Protein AF-A0A834AAP7-F1 (afdb_monomer)

Solvent-accessible surface area (backbone atoms only — not comparable to full-atom values): 10524 Å² total; per-residue (Å²): 129,72,90,74,64,72,39,78,36,60,68,74,76,48,77,59,90,62,35,41,26,43,52,28,37,34,40,61,55,97,89,39,82,45,75,54,37,62,71,40,72,46,43,29,29,89,45,97,88,51,69,76,30,39,33,33,34,69,47,37,35,35,37,65,88,80,68,44,50,36,35,32,29,38,40,31,32,47,38,71,77,40,97,82,37,69,60,93,86,59,59,91,69,52,64,48,70,49,88,67,65,52,74,44,42,49,79,56,50,59,71,18,52,48,87,83,55,87,85,64,84,65,68,81,81,82,75,83,79,57,77,86,64,51,86,77,53,75,59,52,56,53,50,50,47,56,55,51,66,68,44,81,73,82,64,85,55,69,56,44,52,49,52,55,51,55,56,53,62,75,66,66,85,122

Radius of gyration: 17.5 Å; Cα contacts (8 Å, |Δi|>4): 252; chains: 1; bounding box: 45×45×39 Å

Mean predicted aligned error: 8.83 Å

Structure (mmCIF, N/CA/C/O backbone):
data_AF-A0A834AAP7-F1
#
_entry.id   AF-A0A834AAP7-F1
#
loop_
_atom_site.group_PDB
_atom_site.id
_atom_site.type_symbol
_atom_site.label_atom_id
_atom_site.label_alt_id
_atom_site.label_comp_id
_atom_site.label_asym_id
_atom_site.label_entity_id
_atom_site.label_seq_id
_atom_site.pdbx_PDB_ins_code
_atom_site.Cartn_x
_atom_site.Cartn_y
_atom_site.Cartn_z
_atom_site.occupancy
_atom_site.B_iso_or_equiv
_atom_site.auth_seq_id
_atom_site.auth_comp_id
_atom_site.auth_asym_id
_atom_site.auth_atom_id
_atom_site.pdbx_PDB_model_num
ATOM 1 N N . MET A 1 1 ? -22.103 -8.983 8.436 1.00 43.06 1 MET A N 1
ATOM 2 C CA . MET A 1 1 ? -21.140 -7.927 8.061 1.00 43.06 1 MET A CA 1
ATOM 3 C C . MET A 1 1 ? -21.227 -7.759 6.560 1.00 43.06 1 MET A C 1
ATOM 5 O O . MET A 1 1 ? -21.270 -8.768 5.869 1.00 43.06 1 MET A O 1
ATOM 9 N N . GLU A 1 2 ? -21.335 -6.522 6.085 1.00 42.94 2 GLU A N 1
ATOM 10 C CA . GLU A 1 2 ? -21.365 -6.201 4.653 1.00 42.94 2 GLU A CA 1
ATOM 11 C C . GLU A 1 2 ? -20.089 -6.741 3.965 1.00 42.94 2 GLU A C 1
ATOM 13 O O . GLU A 1 2 ? -18.996 -6.501 4.487 1.00 42.94 2 GLU A O 1
ATOM 18 N N . PRO A 1 3 ? -20.177 -7.438 2.815 1.00 48.66 3 PRO A N 1
ATOM 19 C CA . PRO A 1 3 ? -19.037 -8.113 2.172 1.00 48.66 3 PRO A CA 1
ATOM 20 C C . PRO A 1 3 ? -17.850 -7.228 1.741 1.00 48.66 3 PRO A C 1
ATOM 22 O O . PRO A 1 3 ? -16.849 -7.760 1.281 1.00 48.66 3 PRO A O 1
ATOM 25 N N . ASN A 1 4 ? -17.916 -5.903 1.901 1.00 58.00 4 ASN A N 1
ATOM 26 C CA . ASN A 1 4 ? -16.898 -4.956 1.424 1.00 58.00 4 ASN A CA 1
ATOM 27 C C . ASN A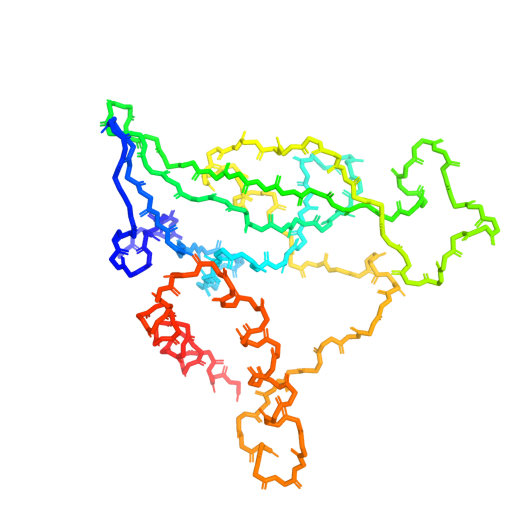 1 4 ? -16.508 -3.882 2.456 1.00 58.00 4 ASN A C 1
ATOM 29 O O . ASN A 1 4 ? -15.984 -2.831 2.088 1.00 58.00 4 ASN A O 1
ATOM 33 N N . SER A 1 5 ? -16.755 -4.097 3.752 1.00 78.69 5 SER A N 1
ATOM 34 C CA . SER A 1 5 ? -16.401 -3.086 4.753 1.00 78.69 5 SER A CA 1
ATO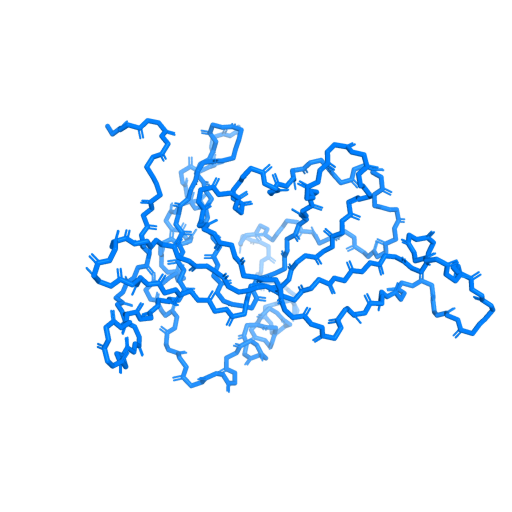M 35 C C . SER A 1 5 ? -14.881 -2.990 4.939 1.00 78.69 5 SER A C 1
ATOM 37 O O . SER A 1 5 ? -14.259 -3.910 5.473 1.00 78.69 5 SER A O 1
ATOM 39 N N . LEU A 1 6 ? -14.295 -1.860 4.540 1.00 92.50 6 LEU A N 1
ATOM 40 C CA . LEU A 1 6 ? -12.941 -1.460 4.929 1.00 92.50 6 LEU A CA 1
ATOM 41 C C . LEU A 1 6 ? -12.922 -1.159 6.425 1.00 92.50 6 LEU A C 1
ATOM 43 O O . LEU A 1 6 ? -13.774 -0.406 6.897 1.00 92.50 6 LEU A O 1
ATOM 47 N N . GLN A 1 7 ? -11.986 -1.745 7.170 1.00 93.75 7 GLN A N 1
ATOM 48 C CA . GLN A 1 7 ? -11.895 -1.567 8.623 1.00 93.75 7 GLN A CA 1
ATOM 49 C C . GLN A 1 7 ? -10.452 -1.319 9.048 1.00 93.75 7 GLN A C 1
ATOM 51 O O . GLN A 1 7 ? -9.545 -2.015 8.599 1.00 93.75 7 GLN A O 1
ATOM 56 N N . TRP A 1 8 ? -10.232 -0.354 9.937 1.00 96.62 8 TRP A N 1
ATOM 57 C CA . TRP A 1 8 ? -8.931 -0.179 10.579 1.00 96.62 8 TRP A CA 1
ATOM 58 C C . TRP A 1 8 ? -8.597 -1.384 11.463 1.00 96.62 8 TRP A C 1
ATOM 60 O O . TRP A 1 8 ? -9.481 -1.973 12.083 1.00 96.62 8 TRP A O 1
ATOM 70 N N . VAL A 1 9 ? -7.316 -1.745 11.529 1.00 95.75 9 VAL A N 1
ATOM 71 C CA . VAL A 1 9 ? -6.827 -2.869 12.336 1.00 95.75 9 VAL A CA 1
ATOM 72 C C . VAL A 1 9 ? -5.875 -2.347 13.403 1.00 95.75 9 VAL A C 1
ATOM 74 O O . VAL A 1 9 ? -4.839 -1.751 13.097 1.00 95.75 9 VAL A O 1
ATOM 77 N N . GLY A 1 10 ? -6.214 -2.620 14.662 1.00 93.31 10 GLY A N 1
ATOM 78 C CA . GLY A 1 10 ? -5.487 -2.112 15.821 1.00 93.31 10 GLY A CA 1
ATOM 79 C C . GLY A 1 10 ? -5.880 -0.685 16.207 1.00 93.31 10 GLY A C 1
ATOM 80 O O . GLY A 1 10 ? -6.747 -0.058 15.597 1.00 93.31 10 GLY A O 1
ATOM 81 N N . SER A 1 11 ? -5.249 -0.172 17.262 1.00 93.62 11 SER A N 1
ATOM 82 C CA . SER A 1 11 ? -5.515 1.189 17.736 1.00 93.62 11 SER A CA 1
ATOM 83 C C . SER A 1 11 ? -4.872 2.239 16.820 1.00 93.62 11 SER A C 1
ATOM 85 O O . SER A 1 11 ? -3.825 1.960 16.216 1.00 93.62 11 SER A O 1
ATOM 87 N N . PRO A 1 12 ? -5.411 3.476 16.778 1.00 96.00 12 PRO A N 1
ATOM 88 C CA . PRO A 1 12 ? -4.696 4.612 16.212 1.00 96.00 12 PRO A CA 1
ATOM 8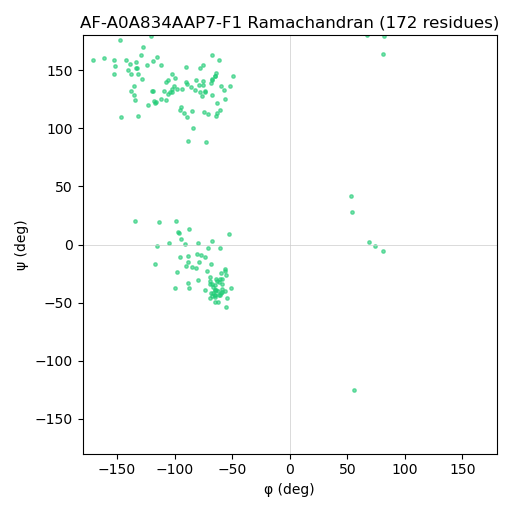9 C C . PRO A 1 12 ? -3.278 4.718 16.780 1.00 96.00 12 PRO A C 1
ATOM 91 O O . PRO A 1 12 ? -3.043 4.420 17.955 1.00 96.00 12 PRO A O 1
ATOM 94 N N . CYS A 1 13 ? -2.332 5.144 15.950 1.00 95.12 13 CYS A N 1
ATOM 95 C CA . CYS A 1 13 ? -0.928 5.302 16.328 1.00 95.12 13 CYS A CA 1
ATOM 96 C C . CYS A 1 13 ? -0.441 6.753 16.290 1.00 95.12 13 CYS A C 1
ATOM 98 O O . CYS A 1 13 ? 0.713 7.013 16.618 1.00 95.12 13 CYS A O 1
ATOM 100 N N . GLY A 1 14 ? -1.300 7.697 15.906 1.00 94.94 14 GLY A N 1
ATOM 101 C CA . GLY A 1 14 ? -0.974 9.117 15.900 1.00 94.94 14 GLY A CA 1
ATOM 102 C C . GLY A 1 14 ? -2.191 9.991 15.628 1.00 94.94 14 GLY A C 1
ATOM 103 O O . GLY A 1 14 ? -3.185 9.537 15.059 1.00 94.94 14 GLY A O 1
ATOM 104 N N . LEU A 1 15 ? -2.088 11.258 16.023 1.00 95.88 15 LEU A N 1
ATOM 105 C CA . LEU A 1 15 ? -3.081 12.301 15.780 1.00 95.88 15 LEU A CA 1
ATOM 106 C C . LEU A 1 15 ? -2.355 13.584 15.372 1.00 95.88 15 LEU A C 1
ATOM 108 O O . LEU A 1 15 ? -1.409 13.991 16.045 1.00 95.88 15 LEU A O 1
ATOM 112 N N . HIS A 1 16 ? -2.804 14.231 14.299 1.00 95.62 16 HIS A N 1
ATOM 113 C CA . HIS A 1 16 ? -2.303 15.547 13.899 1.00 95.62 16 HIS A CA 1
ATOM 114 C C . HIS A 1 16 ? -3.422 16.363 13.250 1.00 95.62 16 HIS A C 1
ATOM 116 O O . HIS A 1 16 ? -3.866 16.057 12.144 1.00 95.62 16 HIS A O 1
ATOM 122 N N . GLY A 1 17 ? -3.894 17.406 13.938 1.00 95.44 17 GLY A N 1
ATOM 123 C CA . GLY A 1 17 ? -5.025 18.208 13.469 1.00 95.44 17 GLY A CA 1
ATOM 124 C C . GLY A 1 17 ? -6.274 17.343 13.207 1.00 95.44 17 GLY A C 1
ATOM 125 O O . GLY A 1 17 ? -6.697 16.614 14.108 1.00 95.44 17 GLY A O 1
ATOM 126 N N . PRO A 1 18 ? -6.878 17.394 12.001 1.00 95.94 18 PRO A N 1
ATOM 127 C CA . PRO A 1 18 ? -8.052 16.591 11.661 1.00 95.94 18 PRO A CA 1
ATOM 128 C C . PRO A 1 18 ? -7.720 15.135 11.291 1.00 95.94 18 PRO A C 1
ATOM 130 O O . PRO A 1 18 ? -8.637 14.389 10.951 1.00 95.94 18 PRO A O 1
ATOM 133 N N . TYR A 1 19 ? -6.449 14.724 11.333 1.00 98.12 19 TYR A N 1
ATOM 134 C CA . TYR A 1 19 ? -6.002 13.419 10.849 1.00 98.12 19 TYR A CA 1
ATOM 135 C C . TYR A 1 19 ? -5.749 12.427 11.987 1.00 98.12 19 TYR A C 1
ATOM 137 O O . TYR A 1 19 ? -5.077 12.750 12.973 1.00 98.12 19 TYR A O 1
ATOM 145 N N . ILE A 1 20 ? -6.257 11.203 11.821 1.00 98.12 20 ILE A N 1
ATOM 146 C CA . ILE A 1 20 ? -5.988 10.050 12.691 1.00 98.12 20 ILE A CA 1
ATOM 147 C C . ILE A 1 20 ? -5.164 9.034 11.913 1.00 98.12 20 ILE A C 1
ATOM 149 O O . ILE A 1 20 ? -5.592 8.606 10.848 1.00 98.12 20 ILE A O 1
ATOM 153 N N . PHE A 1 21 ? -4.015 8.622 12.440 1.00 97.94 21 PHE A N 1
ATOM 154 C CA . PHE A 1 21 ? -3.112 7.689 11.765 1.00 97.94 21 PHE A CA 1
ATOM 155 C C . PHE A 1 21 ? -3.272 6.264 12.281 1.00 97.94 21 PHE A C 1
ATOM 157 O O . PHE A 1 21 ? -3.432 6.040 13.485 1.00 97.94 21 PHE A O 1
ATOM 164 N N . TYR A 1 22 ? -3.160 5.302 11.368 1.00 97.81 22 TYR A N 1
ATOM 165 C CA . TYR A 1 22 ? -3.302 3.875 11.643 1.00 97.81 22 TYR A CA 1
ATOM 166 C C . TYR A 1 22 ? -2.116 3.083 11.092 1.00 97.81 22 TYR A C 1
ATOM 168 O O . TYR A 1 22 ? -1.353 3.553 10.252 1.00 97.81 22 TYR A O 1
ATOM 176 N N . LYS A 1 23 ? -1.966 1.849 11.576 1.00 96.25 23 LYS A N 1
ATOM 177 C CA . LYS A 1 23 ? -0.880 0.943 11.170 1.00 96.25 23 LYS A CA 1
ATOM 178 C C . LYS A 1 23 ? -1.300 -0.062 10.108 1.00 96.25 23 LYS A C 1
ATOM 180 O O . LYS A 1 23 ? -0.438 -0.609 9.427 1.00 96.25 23 LYS A O 1
ATOM 185 N N . ALA A 1 24 ? -2.593 -0.361 10.021 1.00 96.88 24 ALA A N 1
ATOM 186 C CA . ALA A 1 24 ? -3.118 -1.383 9.136 1.00 96.88 24 ALA A CA 1
ATOM 187 C C . ALA A 1 24 ? -4.618 -1.211 8.893 1.00 96.88 24 ALA A C 1
ATOM 189 O O . ALA A 1 24 ? -5.325 -0.592 9.692 1.00 96.88 24 ALA A O 1
ATOM 190 N N . PHE A 1 25 ? -5.098 -1.816 7.813 1.00 97.38 25 PHE A N 1
ATOM 191 C CA . PHE A 1 25 ? -6.518 -1.966 7.526 1.00 97.38 25 PHE A CA 1
ATOM 192 C C . PHE A 1 25 ? -6.807 -3.361 6.962 1.00 97.38 25 PHE A C 1
ATOM 194 O O . PHE A 1 25 ? -5.932 -4.015 6.388 1.00 97.38 25 PHE A O 1
ATOM 201 N N . GLN A 1 26 ? -8.044 -3.810 7.141 1.00 95.44 26 GLN A N 1
ATOM 202 C CA . GLN A 1 26 ? -8.583 -5.047 6.606 1.00 95.44 26 GLN A CA 1
ATOM 203 C C . GLN A 1 26 ? -9.526 -4.747 5.441 1.00 95.44 26 GLN A C 1
ATOM 205 O O . GLN A 1 26 ? -10.316 -3.801 5.482 1.00 95.44 26 GLN A O 1
ATOM 210 N N . PHE A 1 27 ? -9.463 -5.594 4.422 1.00 93.94 27 PHE A N 1
ATOM 211 C CA . PHE A 1 27 ? -10.336 -5.579 3.253 1.00 93.94 27 PHE A CA 1
ATOM 212 C C . PHE A 1 27 ? -10.560 -7.006 2.746 1.00 93.94 27 PHE A C 1
ATOM 214 O O . PHE A 1 27 ? -9.974 -7.952 3.272 1.00 93.94 27 PHE A O 1
ATOM 221 N N . HIS A 1 28 ? -11.398 -7.168 1.723 1.00 90.81 28 HIS A N 1
ATOM 222 C CA . HIS A 1 28 ? -11.592 -8.448 1.047 1.00 90.81 28 HIS A CA 1
ATOM 223 C C . HIS A 1 28 ? -10.976 -8.403 -0.348 1.00 90.81 28 HIS A C 1
ATOM 225 O O . HIS A 1 28 ? -11.215 -7.469 -1.110 1.00 90.81 28 HIS A O 1
ATOM 231 N N . LEU A 1 29 ? -10.203 -9.432 -0.680 1.00 87.19 29 LEU A N 1
ATOM 232 C CA . LEU A 1 29 ? -9.667 -9.673 -2.014 1.00 87.19 29 LEU A CA 1
ATOM 233 C C . LEU A 1 29 ? -10.137 -11.057 -2.450 1.00 87.19 29 LEU A C 1
ATOM 235 O O . LEU A 1 29 ? -9.851 -12.038 -1.763 1.00 87.19 29 LEU A O 1
ATOM 239 N N . GLU A 1 30 ? -10.888 -11.131 -3.551 1.00 86.50 30 GLU A N 1
ATOM 240 C CA . GLU A 1 30 ? -11.446 -12.394 -4.072 1.00 86.50 30 GLU A CA 1
ATOM 241 C C . GLU A 1 30 ? -12.244 -13.178 -3.011 1.00 86.50 30 GLU A C 1
ATOM 243 O O . GLU A 1 30 ? -12.107 -14.391 -2.854 1.00 86.50 30 GLU A O 1
ATOM 248 N N . GLY A 1 31 ? -13.040 -12.462 -2.210 1.00 85.00 31 GLY A N 1
ATOM 249 C CA . GLY A 1 31 ? -13.846 -13.045 -1.132 1.00 85.00 31 GLY A CA 1
ATOM 250 C C . GLY A 1 31 ? -13.058 -13.477 0.110 1.00 85.00 31 GLY A C 1
ATOM 251 O O . GLY A 1 31 ? -13.666 -13.912 1.084 1.00 85.00 31 GLY A O 1
ATOM 252 N N . LYS A 1 32 ? -11.727 -13.330 0.125 1.00 87.00 32 LYS A N 1
ATOM 253 C CA . LYS A 1 32 ? -10.885 -13.656 1.284 1.00 87.00 32 LYS A CA 1
ATOM 254 C C . LYS A 1 32 ? -10.478 -12.387 2.024 1.00 87.00 32 LYS A C 1
ATOM 256 O O . LYS A 1 32 ? -9.990 -11.449 1.386 1.00 87.00 32 LYS A O 1
ATOM 261 N N . PRO A 1 33 ? -10.624 -12.336 3.356 1.00 90.38 33 PRO A N 1
ATOM 262 C CA . PRO A 1 33 ? -10.164 -11.187 4.109 1.00 90.38 33 PRO A CA 1
ATOM 263 C C . PRO A 1 33 ? -8.630 -11.114 4.079 1.00 90.38 33 PRO A C 1
ATOM 265 O O . PRO A 1 33 ? -7.925 -12.127 4.131 1.00 90.38 33 PRO A O 1
ATOM 268 N N . ARG A 1 34 ? -8.105 -9.896 3.980 1.00 91.50 34 ARG A N 1
ATOM 269 C CA . ARG A 1 34 ? -6.680 -9.561 3.915 1.00 91.50 34 ARG A CA 1
ATOM 270 C C . ARG A 1 34 ? -6.408 -8.352 4.796 1.00 91.50 34 ARG A C 1
ATOM 272 O O . ARG A 1 34 ? -7.244 -7.461 4.890 1.00 91.50 34 ARG A O 1
ATOM 279 N N . ILE A 1 35 ? -5.225 -8.313 5.403 1.00 93.81 35 ILE A N 1
ATOM 280 C CA . ILE A 1 35 ? -4.746 -7.164 6.177 1.00 93.81 35 ILE A CA 1
ATOM 281 C C . ILE A 1 35 ? -3.485 -6.635 5.507 1.00 93.81 35 ILE A C 1
ATOM 283 O O . ILE A 1 35 ? -2.515 -7.386 5.373 1.00 93.81 35 ILE A O 1
ATOM 287 N N . LEU A 1 36 ? -3.493 -5.352 5.150 1.00 94.94 36 LEU A N 1
ATOM 288 C CA . LEU A 1 36 ? -2.301 -4.608 4.748 1.00 94.94 36 LEU A CA 1
ATOM 289 C C . LEU A 1 36 ? -1.867 -3.694 5.894 1.00 94.94 36 LEU A C 1
ATOM 291 O O . LEU A 1 36 ? -2.687 -2.979 6.471 1.00 94.94 36 LEU A O 1
ATOM 295 N N . SER A 1 37 ? -0.580 -3.733 6.227 1.00 95.44 37 SER A N 1
ATOM 296 C CA . SER A 1 37 ? 0.061 -2.881 7.229 1.00 95.44 37 SER A CA 1
ATOM 297 C C . SER A 1 37 ? 1.162 -2.017 6.631 1.00 95.44 37 SER A C 1
ATOM 299 O O . SER A 1 37 ? 1.703 -2.344 5.581 1.00 95.44 37 SER A O 1
ATOM 301 N N . LEU A 1 38 ? 1.503 -0.913 7.298 1.00 94.75 38 LEU A N 1
ATOM 302 C CA . LEU A 1 38 ? 2.618 -0.054 6.888 1.00 94.75 38 LEU A CA 1
ATOM 303 C C . LEU A 1 38 ? 3.899 -0.881 6.685 1.00 94.75 38 LEU A C 1
ATOM 305 O O . LEU A 1 38 ? 4.212 -1.748 7.502 1.00 94.75 38 LEU A O 1
ATOM 309 N N . GLY A 1 39 ? 4.621 -0.601 5.602 1.00 90.50 39 GLY A N 1
ATOM 310 C CA . GLY A 1 39 ? 5.803 -1.345 5.166 1.00 90.50 39 GLY A CA 1
ATOM 311 C C . GLY A 1 39 ? 5.507 -2.640 4.402 1.00 90.50 39 GLY A C 1
ATOM 312 O O . GLY A 1 39 ? 6.443 -3.255 3.898 1.00 90.50 39 GLY A O 1
ATOM 313 N N . ASP A 1 40 ? 4.242 -3.067 4.287 1.00 92.25 40 ASP A N 1
ATOM 314 C CA . ASP A 1 40 ? 3.891 -4.194 3.420 1.00 92.25 40 ASP A CA 1
ATOM 315 C C . ASP A 1 40 ? 4.090 -3.806 1.948 1.00 92.25 40 ASP A C 1
ATOM 317 O O . ASP A 1 40 ? 3.696 -2.719 1.511 1.00 92.25 40 ASP A O 1
ATOM 321 N N . PHE A 1 41 ? 4.643 -4.751 1.185 1.00 92.31 41 PHE A N 1
ATOM 322 C CA . PHE A 1 41 ? 4.736 -4.695 -0.268 1.00 92.31 41 PHE A CA 1
ATOM 323 C C . PHE A 1 41 ? 3.641 -5.564 -0.887 1.00 92.31 41 PHE A C 1
ATOM 325 O O . PHE A 1 41 ? 3.393 -6.683 -0.431 1.00 92.31 41 PHE A O 1
ATOM 332 N N . PHE A 1 42 ? 2.979 -5.060 -1.921 1.00 92.50 42 PHE A N 1
ATOM 333 C CA . PHE A 1 42 ? 1.875 -5.748 -2.584 1.00 92.50 42 PHE A CA 1
ATOM 334 C C . PHE A 1 42 ? 1.780 -5.342 -4.052 1.00 92.50 42 PHE A C 1
ATOM 336 O O . PHE A 1 42 ? 2.202 -4.256 -4.439 1.00 92.50 42 PHE A O 1
ATOM 343 N N . PHE A 1 43 ? 1.224 -6.224 -4.879 1.00 93.25 43 PHE A N 1
ATOM 344 C CA . PHE A 1 43 ? 1.028 -5.933 -6.292 1.00 93.25 43 PHE A CA 1
ATOM 345 C C . PHE A 1 43 ? -0.194 -5.053 -6.503 1.00 93.25 43 PHE A C 1
ATOM 347 O O . PHE A 1 43 ? -1.259 -5.291 -5.923 1.00 93.25 43 PHE A O 1
ATOM 354 N N . VAL A 1 44 ? -0.041 -4.065 -7.378 1.00 94.19 44 VAL A N 1
ATOM 355 C CA . VAL A 1 44 ? -1.119 -3.182 -7.800 1.00 94.19 44 VAL A CA 1
ATOM 356 C C . VAL A 1 44 ? -1.155 -3.039 -9.314 1.00 94.19 44 VAL A C 1
ATOM 358 O O . VAL A 1 44 ? -0.139 -3.136 -10.000 1.00 94.19 44 VAL A O 1
ATOM 361 N N . ARG A 1 45 ? -2.349 -2.770 -9.834 1.00 93.19 45 ARG A N 1
ATOM 362 C CA . ARG A 1 45 ? -2.567 -2.280 -11.191 1.00 93.19 45 ARG A CA 1
ATOM 363 C C . ARG A 1 45 ? -3.514 -1.083 -11.124 1.00 93.19 45 ARG A C 1
ATOM 365 O O . ARG A 1 45 ? -4.696 -1.253 -10.836 1.00 93.19 45 ARG A O 1
ATOM 372 N N . CYS A 1 46 ? -2.994 0.112 -11.400 1.00 88.62 46 CYS A N 1
ATOM 373 C CA . CYS A 1 46 ? -3.750 1.363 -11.283 1.00 88.62 46 CYS A CA 1
ATOM 374 C C . CYS A 1 46 ? -4.912 1.436 -12.286 1.00 88.62 46 CYS A C 1
ATOM 376 O O . CYS A 1 46 ? -6.039 1.770 -11.917 1.00 88.62 46 CYS A O 1
ATOM 378 N N . THR A 1 47 ? -4.660 1.078 -13.548 1.00 87.75 47 THR A N 1
ATOM 379 C CA . THR A 1 47 ? -5.693 0.937 -14.582 1.00 87.75 47 THR A CA 1
ATOM 380 C C . THR A 1 47 ? -5.519 -0.365 -15.364 1.00 87.75 47 THR A C 1
ATOM 382 O O . THR A 1 47 ? -4.408 -0.881 -15.453 1.00 87.75 47 THR A O 1
ATOM 385 N N . PRO A 1 48 ? -6.570 -0.908 -16.010 1.00 86.88 48 PRO A N 1
ATOM 386 C CA . PRO A 1 48 ? -6.462 -2.157 -16.772 1.00 86.88 48 PRO A CA 1
ATOM 387 C C . PRO A 1 48 ? -5.399 -2.163 -17.883 1.00 86.88 48 PRO A C 1
ATOM 389 O O . PRO A 1 48 ? -4.998 -3.240 -18.319 1.00 86.88 48 PRO A O 1
ATOM 392 N N . LYS A 1 49 ? -4.978 -0.984 -18.357 1.00 89.19 49 LYS A N 1
ATOM 393 C CA . LYS A 1 49 ? -3.959 -0.824 -19.403 1.00 89.19 49 LYS A CA 1
ATOM 394 C C . LYS A 1 49 ? -2.540 -0.725 -18.845 1.00 89.19 49 LYS A C 1
ATOM 396 O O . LYS A 1 49 ? -1.600 -0.939 -19.603 1.00 89.19 49 LYS A O 1
ATOM 401 N N . ASP A 1 50 ? -2.398 -0.412 -17.561 1.00 89.62 50 ASP A N 1
ATOM 402 C CA . ASP A 1 50 ? -1.096 -0.251 -16.928 1.00 89.62 50 ASP A CA 1
ATOM 403 C C . ASP A 1 50 ? -0.457 -1.613 -16.617 1.00 89.62 50 ASP A C 1
ATOM 405 O O . ASP A 1 50 ? -1.166 -2.606 -16.368 1.00 89.62 50 ASP A O 1
ATOM 409 N N . PRO A 1 51 ? 0.885 -1.678 -16.594 1.00 90.75 51 PRO A N 1
ATOM 410 C CA . PRO A 1 51 ? 1.586 -2.842 -16.080 1.00 90.75 51 PRO A CA 1
ATOM 411 C C . PRO A 1 51 ? 1.256 -3.074 -14.600 1.00 90.75 51 PRO A C 1
ATOM 413 O O . PRO A 1 51 ? 0.807 -2.179 -13.881 1.00 90.75 51 PRO A O 1
ATOM 416 N N . ILE A 1 52 ? 1.463 -4.312 -14.144 1.00 91.62 52 ILE A N 1
ATOM 417 C CA . ILE A 1 52 ? 1.439 -4.595 -12.705 1.00 91.62 52 ILE A CA 1
ATOM 418 C C . ILE A 1 52 ? 2.728 -4.030 -12.121 1.00 91.62 52 ILE A C 1
ATOM 420 O O . ILE A 1 52 ? 3.806 -4.319 -12.630 1.00 91.62 52 ILE A O 1
ATOM 424 N N . CYS A 1 53 ? 2.624 -3.291 -11.026 1.00 93.19 53 CYS A N 1
ATOM 425 C CA . CYS A 1 53 ? 3.779 -2.808 -10.286 1.00 93.19 53 CYS A CA 1
ATOM 426 C C . CYS A 1 53 ? 3.668 -3.178 -8.804 1.00 93.19 53 CYS A C 1
ATOM 428 O O . CYS A 1 53 ? 2.641 -3.686 -8.341 1.00 93.19 53 CYS A O 1
ATOM 430 N N . ILE A 1 54 ? 4.749 -2.972 -8.058 1.00 94.25 54 ILE A N 1
ATOM 431 C CA . ILE A 1 54 ? 4.771 -3.182 -6.613 1.00 94.25 54 ILE A CA 1
ATOM 432 C C . ILE A 1 54 ? 4.459 -1.850 -5.932 1.00 94.25 54 ILE A C 1
ATOM 434 O O . ILE A 1 54 ? 5.043 -0.821 -6.259 1.00 94.25 54 ILE A O 1
ATOM 438 N N . ALA A 1 55 ? 3.572 -1.874 -4.948 1.00 95.88 55 ALA A N 1
ATOM 439 C CA . ALA A 1 55 ? 3.349 -0.783 -4.018 1.00 95.88 55 ALA A CA 1
ATOM 440 C C . ALA A 1 55 ? 3.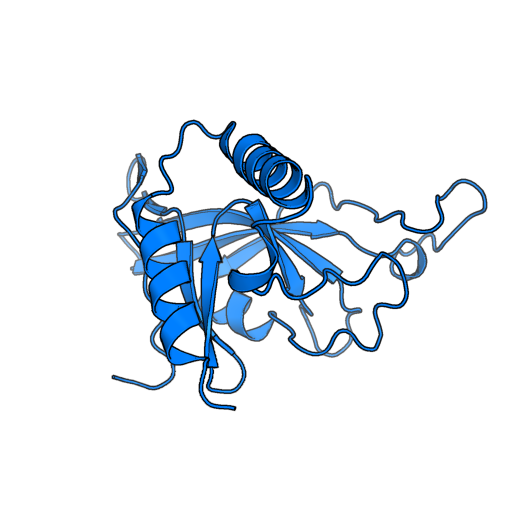920 -1.143 -2.644 1.00 95.88 55 ALA A C 1
ATOM 442 O O . ALA A 1 55 ? 3.757 -2.266 -2.176 1.00 95.88 55 ALA A O 1
ATOM 443 N N . GLU A 1 56 ? 4.543 -0.176 -1.981 1.00 95.88 56 GLU A N 1
ATOM 444 C CA . GLU A 1 56 ? 4.880 -0.221 -0.559 1.00 95.88 56 GLU A CA 1
ATOM 445 C C . GLU A 1 56 ? 3.950 0.725 0.195 1.00 95.88 56 GLU A C 1
ATOM 447 O O . GLU A 1 56 ? 3.895 1.923 -0.112 1.00 95.88 56 GLU A O 1
ATOM 452 N N . LEU A 1 57 ? 3.235 0.215 1.199 1.00 96.38 57 LEU A N 1
ATOM 453 C CA . LEU A 1 57 ? 2.315 1.029 1.988 1.00 96.38 57 LEU A CA 1
ATOM 454 C C . LEU A 1 57 ? 3.089 1.938 2.950 1.00 96.38 57 LEU A C 1
ATOM 456 O O . LEU A 1 57 ? 3.729 1.464 3.885 1.00 96.38 57 LEU A O 1
ATOM 460 N N . GLN A 1 58 ? 3.015 3.251 2.745 1.00 95.81 58 GLN A N 1
ATOM 461 C CA . GLN A 1 58 ? 3.817 4.234 3.483 1.00 95.81 58 GLN A CA 1
ATOM 462 C C . GLN A 1 58 ? 3.054 4.909 4.622 1.00 95.81 58 GLN A C 1
ATOM 464 O O . GLN A 1 58 ? 3.640 5.215 5.658 1.00 95.81 58 GLN A O 1
ATOM 469 N N . LEU A 1 59 ? 1.763 5.190 4.431 1.00 97.12 59 LEU A N 1
ATOM 470 C CA . LEU A 1 59 ? 0.955 5.914 5.413 1.00 97.12 59 LEU A CA 1
ATOM 471 C C . LEU A 1 59 ? -0.519 5.536 5.290 1.00 97.12 59 LEU A C 1
ATOM 473 O O . LEU A 1 59 ? -1.011 5.306 4.187 1.00 97.12 59 LEU A O 1
ATOM 477 N N . LEU A 1 60 ? -1.216 5.520 6.423 1.00 98.31 60 LEU A N 1
ATOM 478 C CA . LEU A 1 60 ? -2.649 5.268 6.529 1.00 98.31 60 LEU A CA 1
ATOM 479 C C . LEU A 1 60 ? -3.260 6.283 7.484 1.00 98.31 60 LEU A C 1
ATOM 481 O O . LEU A 1 60 ? -2.769 6.443 8.607 1.00 98.31 60 LEU A O 1
ATOM 485 N N . TRP A 1 61 ? -4.326 6.950 7.055 1.00 98.25 61 TRP A N 1
ATOM 486 C CA . TRP A 1 61 ? -5.014 7.899 7.914 1.00 98.25 61 TRP A CA 1
ATOM 487 C C . TRP A 1 61 ? -6.489 8.063 7.572 1.00 98.25 61 TRP A C 1
ATOM 489 O O . TRP A 1 61 ? -6.939 7.789 6.463 1.00 98.25 61 TRP A O 1
ATOM 499 N N . GLU A 1 62 ? -7.232 8.541 8.557 1.00 98.06 62 GLU A N 1
ATOM 500 C CA . GLU A 1 62 ? -8.587 9.044 8.413 1.00 98.06 62 GLU A CA 1
ATOM 501 C C . GLU A 1 62 ? -8.567 10.569 8.515 1.00 98.06 62 GLU A C 1
ATOM 503 O O . GLU A 1 62 ? -8.016 11.128 9.467 1.00 98.06 62 GLU A O 1
ATOM 508 N N . GLU A 1 63 ? -9.187 11.251 7.557 1.00 96.75 63 GLU A N 1
ATOM 509 C CA . GLU A 1 63 ? -9.512 12.670 7.676 1.00 96.75 63 GLU A CA 1
ATOM 510 C C . GLU A 1 63 ? -10.893 12.823 8.326 1.00 96.75 63 GLU A C 1
ATOM 512 O O . GLU A 1 63 ? -11.923 12.536 7.718 1.00 96.75 63 GLU A O 1
ATOM 517 N N . ARG A 1 64 ? -10.941 13.311 9.569 1.00 94.06 64 ARG A N 1
ATOM 518 C CA . ARG A 1 64 ? -12.171 13.325 10.382 1.00 94.06 64 ARG A CA 1
ATOM 519 C C . ARG A 1 64 ? -13.290 14.200 9.820 1.00 94.06 64 ARG A C 1
ATOM 521 O O . ARG A 1 64 ? -14.458 13.911 10.071 1.00 94.06 64 ARG A O 1
ATOM 528 N N . THR A 1 65 ? -12.949 15.269 9.101 1.00 94.31 65 THR A N 1
ATOM 529 C CA . THR A 1 65 ? -13.931 16.218 8.552 1.00 94.31 65 THR A CA 1
ATOM 530 C C . THR A 1 65 ? -14.751 15.579 7.436 1.00 94.31 65 THR A C 1
ATOM 532 O O . THR A 1 65 ? -15.974 15.686 7.422 1.00 94.31 65 THR A O 1
ATOM 535 N N . SER A 1 66 ? -14.075 14.885 6.522 1.00 94.19 66 SER A N 1
ATOM 536 C CA . SER A 1 66 ? -14.668 14.238 5.350 1.00 94.19 66 SER A CA 1
ATOM 537 C C . SER A 1 66 ? -14.991 12.756 5.584 1.00 94.19 66 SER A C 1
ATOM 539 O O . SER A 1 66 ? -15.669 12.138 4.765 1.00 94.19 66 SER A O 1
ATOM 541 N N . ARG A 1 67 ? -14.505 12.184 6.697 1.00 93.81 67 ARG A N 1
ATOM 542 C CA . ARG A 1 67 ? -14.486 10.742 7.005 1.00 93.81 67 ARG A CA 1
ATOM 543 C C . ARG A 1 67 ? -13.824 9.906 5.908 1.00 93.81 67 ARG A C 1
ATOM 545 O O . ARG A 1 67 ? -14.167 8.742 5.712 1.00 93.81 67 ARG A O 1
ATOM 552 N N . GLN A 1 68 ? -12.886 10.498 5.171 1.00 95.94 68 GLN A N 1
ATOM 553 C CA . GLN A 1 68 ? -12.154 9.788 4.133 1.00 95.94 68 GLN A CA 1
ATOM 554 C C . GLN A 1 68 ? -11.065 8.917 4.745 1.00 95.94 68 GLN A C 1
ATOM 556 O O . GLN A 1 68 ? -10.261 9.381 5.553 1.00 95.94 68 GLN A O 1
ATOM 561 N N . LEU A 1 69 ? -11.027 7.658 4.312 1.00 97.75 69 LEU A N 1
ATOM 562 C CA . LEU A 1 69 ? -9.962 6.719 4.639 1.00 97.75 69 LEU A CA 1
ATOM 563 C C . LEU A 1 69 ? -8.942 6.755 3.507 1.00 97.75 69 LEU A C 1
ATOM 565 O O . LEU A 1 69 ? -9.276 6.439 2.363 1.00 97.75 69 LEU A O 1
ATOM 569 N N . LEU A 1 70 ? -7.715 7.146 3.817 1.00 98.19 70 LEU A N 1
ATOM 570 C CA . LEU A 1 70 ? -6.679 7.456 2.843 1.00 98.19 70 LEU A CA 1
ATOM 571 C C . LEU A 1 70 ? -5.427 6.618 3.086 1.00 98.19 70 LEU A C 1
ATOM 573 O O . LEU A 1 70 ? -5.138 6.158 4.196 1.00 98.19 70 LEU A O 1
ATOM 577 N N . SER A 1 71 ? -4.678 6.439 2.007 1.00 98.31 71 SER A N 1
ATOM 578 C CA . SER A 1 71 ? -3.385 5.775 1.993 1.00 98.31 71 SER A CA 1
ATOM 579 C C . SER A 1 71 ? -2.381 6.584 1.192 1.00 98.31 71 SER A C 1
ATOM 581 O O . SER A 1 71 ? -2.747 7.289 0.254 1.00 98.31 71 SER A O 1
ATOM 583 N N . SER A 1 72 ? -1.108 6.446 1.545 1.00 98.12 72 SER A N 1
ATOM 584 C CA . SER A 1 72 ? 0.019 6.864 0.722 1.00 98.12 72 SER A CA 1
ATOM 585 C C . SER A 1 72 ? 0.865 5.638 0.426 1.00 98.12 72 SER A C 1
ATOM 587 O O . SER A 1 72 ? 1.172 4.875 1.345 1.00 98.12 72 SER A O 1
ATOM 589 N N . SER A 1 73 ? 1.235 5.443 -0.835 1.00 97.69 73 SER A N 1
ATOM 590 C CA . SER A 1 73 ? 2.073 4.324 -1.267 1.00 97.69 73 SER A CA 1
ATOM 591 C C . SER A 1 73 ? 3.212 4.801 -2.159 1.00 97.69 73 SER A C 1
ATOM 593 O O . SER A 1 73 ? 3.060 5.757 -2.922 1.00 97.69 73 SER A O 1
ATOM 595 N N . LYS A 1 74 ? 4.357 4.127 -2.068 1.00 97.31 74 LYS A N 1
ATOM 596 C CA . LYS A 1 74 ? 5.466 4.287 -3.013 1.00 97.31 74 LYS A CA 1
ATOM 597 C C . LYS A 1 74 ? 5.400 3.164 -4.043 1.00 97.31 74 LYS A C 1
ATOM 599 O O . LYS A 1 74 ? 5.177 2.021 -3.658 1.00 97.31 74 LYS A O 1
ATOM 604 N N . LEU A 1 75 ? 5.550 3.492 -5.324 1.00 95.94 75 LEU A N 1
ATOM 605 C CA . LEU A 1 75 ? 5.437 2.523 -6.415 1.00 95.94 75 LEU A CA 1
ATOM 606 C C . LEU A 1 75 ? 6.816 2.119 -6.941 1.00 95.94 75 LEU A C 1
ATOM 608 O O . LEU A 1 75 ? 7.735 2.937 -6.978 1.00 95.94 75 LEU A O 1
ATOM 612 N N . TYR A 1 76 ? 6.931 0.868 -7.371 1.00 95.12 76 TYR A N 1
ATOM 613 C CA . T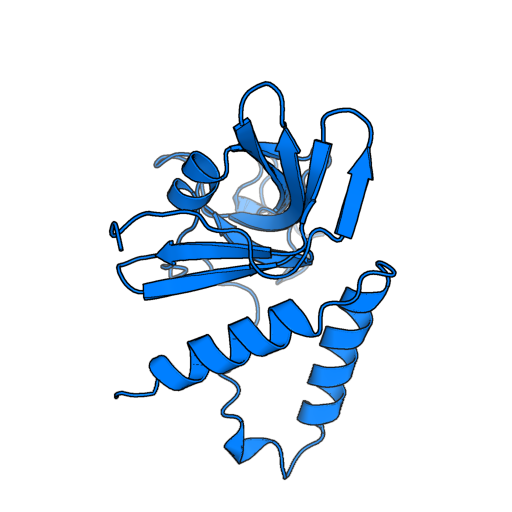YR A 1 76 ? 8.137 0.268 -7.924 1.00 95.12 76 TYR A CA 1
ATOM 614 C C . TYR A 1 76 ? 7.775 -0.508 -9.188 1.00 95.12 76 TYR A C 1
ATOM 616 O O . TYR A 1 76 ? 6.917 -1.392 -9.150 1.00 95.12 76 TYR A O 1
ATOM 624 N N . PHE A 1 77 ? 8.429 -0.183 -10.295 1.00 93.69 77 PHE A N 1
ATOM 625 C CA . PHE A 1 77 ? 8.172 -0.772 -11.607 1.00 93.69 77 PHE A CA 1
ATOM 626 C C . PHE A 1 77 ? 9.348 -1.628 -12.055 1.00 93.69 77 PHE A C 1
ATOM 628 O O . PHE A 1 77 ? 10.487 -1.390 -11.653 1.00 93.69 77 PHE A O 1
ATOM 635 N N . LEU A 1 78 ? 9.080 -2.603 -12.916 1.00 93.38 78 LEU A N 1
ATOM 636 C CA . LEU A 1 78 ? 10.152 -3.252 -13.656 1.00 93.38 78 LEU A CA 1
ATOM 637 C C . LEU A 1 78 ? 10.809 -2.233 -14.592 1.00 93.38 78 LEU A C 1
ATOM 639 O O . LEU A 1 78 ? 10.099 -1.382 -15.135 1.00 93.38 78 LEU A O 1
ATOM 643 N N . PRO A 1 79 ? 12.128 -2.310 -14.826 1.00 94.31 79 PRO A N 1
ATOM 644 C CA . PRO A 1 79 ? 12.782 -1.463 -15.816 1.00 94.31 79 PRO A CA 1
ATOM 645 C C . PRO A 1 79 ? 12.091 -1.499 -17.190 1.00 94.31 79 PRO A C 1
ATOM 647 O O . PRO A 1 79 ? 11.952 -0.464 -17.836 1.00 94.31 79 PRO A O 1
ATOM 650 N N . GLU A 1 80 ? 11.589 -2.662 -17.608 1.00 93.69 80 GLU A N 1
ATOM 651 C CA . GLU A 1 80 ? 10.825 -2.889 -18.844 1.00 93.69 80 GLU A CA 1
ATOM 652 C C . GLU A 1 80 ? 9.527 -2.084 -18.929 1.00 93.69 80 GLU A C 1
ATOM 654 O O . GLU A 1 80 ? 9.090 -1.741 -20.024 1.00 93.69 80 GLU A O 1
ATOM 659 N N . ASP A 1 81 ? 8.929 -1.786 -17.778 1.00 92.06 81 ASP A N 1
ATOM 660 C CA . ASP A 1 81 ? 7.676 -1.046 -17.657 1.00 92.06 81 ASP A CA 1
ATOM 661 C C . ASP A 1 81 ? 7.907 0.469 -17.533 1.00 92.06 81 ASP A C 1
ATOM 663 O O . ASP A 1 81 ? 6.956 1.248 -17.429 1.00 92.06 81 ASP A O 1
ATOM 667 N N . THR A 1 82 ? 9.168 0.909 -17.552 1.00 91.50 82 THR A N 1
ATOM 668 C CA . THR A 1 82 ? 9.528 2.328 -17.615 1.00 91.50 82 THR A CA 1
ATOM 669 C C . THR A 1 82 ? 9.664 2.795 -19.067 1.00 91.50 82 THR A C 1
ATOM 671 O O . THR A 1 82 ? 10.035 2.003 -19.936 1.00 91.50 82 THR A O 1
ATOM 674 N N . PRO A 1 83 ? 9.446 4.090 -19.367 1.00 91.50 83 PRO A N 1
ATOM 675 C CA . PRO A 1 83 ? 9.676 4.632 -20.710 1.00 91.50 83 PRO A CA 1
ATOM 676 C C . PRO A 1 83 ? 11.096 4.403 -21.253 1.00 91.50 83 PRO A C 1
ATOM 678 O O . PRO A 1 83 ? 11.293 4.385 -22.464 1.00 91.50 83 PRO A O 1
ATOM 681 N N . GLN A 1 84 ? 12.084 4.258 -20.367 1.00 92.94 84 GLN A N 1
ATOM 682 C CA . GLN A 1 84 ? 13.486 4.026 -20.709 1.00 92.94 84 GLN A CA 1
ATOM 683 C C . GLN A 1 84 ? 13.782 2.556 -21.038 1.00 92.94 84 GLN A C 1
ATOM 685 O O . GLN A 1 84 ? 14.774 2.275 -21.710 1.00 92.94 84 GLN A O 1
ATOM 690 N N . GLY A 1 85 ? 12.927 1.631 -20.593 1.00 94.31 85 GLY A N 1
ATOM 691 C CA . GLY A 1 85 ? 13.138 0.193 -20.720 1.00 94.31 85 GLY A CA 1
ATOM 692 C C . GLY A 1 85 ? 14.318 -0.333 -19.891 1.00 94.31 85 GLY A C 1
ATOM 693 O O . GLY A 1 85 ? 15.025 0.404 -19.198 1.00 94.31 85 GLY A O 1
ATOM 694 N N . ARG A 1 86 ? 14.556 -1.649 -19.971 1.00 94.75 86 ARG A N 1
ATOM 695 C CA . ARG A 1 86 ? 15.742 -2.275 -19.368 1.00 94.75 86 ARG A CA 1
ATOM 696 C C . ARG A 1 86 ? 16.996 -1.978 -20.204 1.00 94.75 86 ARG A C 1
ATOM 698 O O . ARG A 1 86 ? 16.967 -2.114 -21.423 1.00 94.75 86 ARG A O 1
ATOM 705 N N . ASN A 1 87 ? 18.107 -1.654 -19.542 1.00 93.69 87 ASN A N 1
ATOM 706 C CA . ASN A 1 87 ? 19.441 -1.529 -20.135 1.00 93.69 87 ASN A CA 1
ATOM 707 C C . ASN A 1 87 ? 20.433 -2.514 -19.472 1.00 93.69 87 ASN A C 1
ATOM 709 O O . ASN A 1 87 ? 20.053 -3.273 -18.581 1.00 93.69 87 ASN A O 1
ATOM 713 N N . SER A 1 88 ? 21.690 -2.516 -19.931 1.00 94.06 88 SER A N 1
ATOM 714 C CA . SER A 1 88 ? 22.755 -3.409 -19.442 1.00 94.06 88 SER A CA 1
ATOM 715 C C . SER A 1 88 ? 23.222 -3.133 -18.014 1.00 94.06 88 SER A C 1
ATOM 717 O O . SER A 1 88 ? 23.889 -3.986 -17.434 1.00 94.06 88 SER A O 1
ATOM 719 N N . ASP A 1 89 ? 22.908 -1.958 -17.473 1.00 94.62 89 ASP A N 1
ATOM 720 C CA . ASP A 1 89 ? 23.381 -1.520 -16.161 1.00 94.62 89 ASP A CA 1
ATOM 721 C C . ASP A 1 89 ? 22.432 -1.970 -15.041 1.00 94.62 89 ASP A C 1
ATOM 723 O O . ASP A 1 89 ? 22.817 -1.965 -13.873 1.00 94.62 89 ASP A O 1
ATOM 727 N N . HIS A 1 90 ? 21.211 -2.392 -15.391 1.00 94.62 90 HIS A N 1
ATOM 728 C CA . HIS A 1 90 ? 20.246 -2.912 -14.430 1.00 94.62 90 HIS A CA 1
ATOM 729 C C . HIS A 1 90 ? 20.586 -4.337 -13.975 1.00 94.62 90 HIS A C 1
ATOM 731 O O . HIS A 1 90 ? 20.926 -5.211 -14.779 1.00 94.62 90 HIS A O 1
ATOM 737 N N . GLY A 1 91 ? 20.392 -4.601 -12.684 1.00 92.50 91 GLY A N 1
ATOM 738 C CA . GLY A 1 91 ? 20.453 -5.947 -12.114 1.00 92.50 91 GLY A CA 1
ATOM 739 C C . GLY A 1 91 ? 19.315 -6.861 -12.589 1.00 92.50 91 GLY A C 1
ATOM 740 O O . GLY A 1 91 ? 18.287 -6.407 -13.090 1.00 92.50 91 GLY A O 1
ATOM 741 N N . GLU A 1 92 ? 19.476 -8.176 -12.401 1.00 88.94 92 GLU A N 1
ATOM 742 C CA . GLU A 1 92 ? 18.475 -9.188 -12.785 1.00 88.94 92 GLU A CA 1
ATOM 743 C C . GLU A 1 92 ? 17.101 -8.903 -12.150 1.00 88.94 92 GLU A C 1
ATOM 745 O O . GLU A 1 92 ? 16.115 -8.717 -12.869 1.00 88.94 92 GLU A O 1
ATOM 750 N N . ASP A 1 93 ? 17.080 -8.749 -10.823 1.00 89.44 93 ASP A N 1
ATOM 751 C CA . ASP A 1 93 ? 15.879 -8.528 -10.003 1.00 89.44 93 ASP A CA 1
ATOM 752 C C . ASP A 1 93 ? 15.652 -7.051 -9.633 1.00 89.44 93 ASP A C 1
ATOM 754 O O . ASP A 1 93 ? 14.982 -6.736 -8.645 1.00 89.44 93 ASP A O 1
ATOM 758 N N . GLU A 1 94 ? 16.249 -6.129 -10.387 1.00 91.94 94 GLU A N 1
ATOM 759 C CA . GLU A 1 94 ? 16.125 -4.702 -10.111 1.00 91.94 94 GLU A CA 1
ATOM 760 C C . GLU A 1 94 ? 14.696 -4.192 -10.341 1.00 91.94 94 GLU A C 1
ATOM 762 O O . GLU A 1 94 ? 14.010 -4.588 -11.285 1.00 91.94 94 GLU A O 1
ATOM 767 N N . VAL A 1 95 ? 14.264 -3.266 -9.481 1.00 94.19 95 VAL A N 1
ATOM 768 C CA . VAL A 1 95 ? 13.020 -2.507 -9.633 1.00 94.19 95 VAL A CA 1
ATOM 769 C C . VAL A 1 95 ? 13.297 -1.014 -9.501 1.00 94.19 95 VAL A C 1
ATOM 771 O O . VAL A 1 95 ? 14.093 -0.579 -8.667 1.00 94.19 95 VAL A O 1
ATOM 774 N N . ILE A 1 96 ? 12.593 -0.216 -10.296 1.00 95.00 96 ILE A N 1
ATOM 775 C CA . ILE A 1 96 ? 12.736 1.234 -10.344 1.00 95.00 96 ILE A CA 1
ATOM 776 C C . ILE A 1 96 ? 11.693 1.875 -9.439 1.00 95.00 96 ILE A C 1
ATOM 778 O O . ILE A 1 96 ? 10.487 1.779 -9.670 1.00 95.00 96 ILE A O 1
ATOM 782 N N . ALA A 1 97 ? 12.171 2.545 -8.397 1.00 95.00 97 ALA A N 1
ATOM 783 C CA . ALA A 1 97 ? 11.336 3.279 -7.464 1.00 95.00 97 ALA A CA 1
ATOM 784 C C . ALA A 1 97 ? 10.852 4.606 -8.067 1.00 95.00 97 ALA A C 1
ATOM 786 O O . ALA A 1 97 ? 11.660 5.439 -8.475 1.00 95.00 97 ALA A O 1
ATOM 787 N N . VAL A 1 98 ? 9.544 4.853 -8.028 1.00 93.56 98 VAL A N 1
ATOM 788 C CA . VAL A 1 98 ? 8.986 6.180 -8.312 1.00 93.56 98 VAL A CA 1
ATOM 789 C C . VAL A 1 98 ? 9.283 7.105 -7.132 1.00 93.56 98 VAL A C 1
ATOM 791 O O . VAL A 1 98 ? 9.063 6.743 -5.972 1.00 93.56 98 VAL A O 1
ATOM 794 N N . SER A 1 99 ? 9.803 8.298 -7.426 1.00 86.88 99 SER A N 1
ATOM 795 C CA . SER A 1 99 ? 10.136 9.299 -6.405 1.00 86.88 99 SER A CA 1
ATOM 796 C C . SER A 1 99 ? 8.896 9.803 -5.669 1.00 86.88 99 SER A C 1
ATOM 798 O O . SER A 1 99 ? 8.901 9.909 -4.442 1.00 86.88 99 SER A O 1
ATOM 800 N N . GLU A 1 100 ? 7.827 10.075 -6.418 1.00 92.50 100 GLU A N 1
ATOM 801 C CA . GLU A 1 100 ? 6.572 10.586 -5.878 1.00 92.50 100 GLU A CA 1
ATOM 802 C C . GLU A 1 100 ? 5.704 9.476 -5.288 1.00 92.50 100 GLU A C 1
ATOM 804 O O . GLU A 1 100 ? 5.599 8.366 -5.818 1.00 92.50 100 GLU A O 1
ATOM 809 N N . LYS A 1 101 ? 5.044 9.802 -4.176 1.00 94.12 101 LYS A N 1
ATOM 810 C CA . LYS A 1 101 ? 4.093 8.902 -3.524 1.00 94.12 101 LYS A CA 1
ATOM 811 C C . LYS A 1 101 ? 2.704 9.120 -4.100 1.00 94.12 101 LYS A C 1
ATOM 813 O O . LYS A 1 101 ? 2.256 10.254 -4.250 1.00 94.12 101 LYS A O 1
ATOM 818 N N . VAL A 1 102 ? 1.985 8.030 -4.337 1.00 96.12 102 VAL A N 1
ATOM 819 C CA . VAL A 1 102 ? 0.573 8.093 -4.714 1.00 96.12 102 VAL A CA 1
ATOM 820 C C . VAL A 1 102 ? -0.286 8.170 -3.456 1.00 96.12 102 VAL A C 1
ATOM 822 O O . VAL A 1 102 ? -0.039 7.441 -2.494 1.00 96.12 102 VAL A O 1
ATOM 825 N N . ILE A 1 103 ? -1.280 9.058 -3.452 1.00 97.62 103 ILE A N 1
ATOM 826 C CA . ILE A 1 103 ? -2.271 9.170 -2.378 1.00 97.62 103 ILE A CA 1
ATOM 827 C C . ILE A 1 103 ? -3.640 8.839 -2.950 1.00 97.62 103 ILE A C 1
ATOM 829 O O . ILE A 1 103 ? -4.095 9.490 -3.888 1.00 97.62 103 ILE A O 1
ATOM 833 N N . VAL A 1 104 ? -4.298 7.837 -2.374 1.00 97.06 104 VAL A N 1
ATOM 834 C CA . VAL A 1 104 ? -5.636 7.404 -2.790 1.00 97.06 104 VAL A CA 1
ATOM 835 C C . VAL A 1 104 ? -6.485 7.011 -1.598 1.00 97.06 104 VAL A C 1
ATOM 837 O O . VAL A 1 104 ? -5.980 6.649 -0.530 1.00 97.06 104 VAL A O 1
ATOM 840 N N . LYS A 1 105 ? -7.800 7.034 -1.804 1.00 97.44 105 LYS A N 1
ATOM 841 C CA . LYS A 1 105 ? -8.740 6.444 -0.860 1.00 97.44 105 LYS A CA 1
ATOM 842 C C . LYS A 1 105 ? -8.524 4.938 -0.764 1.00 97.44 105 LYS A C 1
ATOM 844 O O . LYS A 1 105 ? -8.209 4.286 -1.758 1.00 97.44 105 LYS A O 1
ATOM 849 N N . LEU A 1 106 ? -8.770 4.370 0.414 1.00 97.31 106 LEU A N 1
ATOM 850 C CA . LEU A 1 106 ? -8.670 2.922 0.618 1.00 97.31 106 LEU A CA 1
ATOM 851 C C . LEU A 1 106 ? -9.602 2.134 -0.311 1.00 97.31 106 LEU A C 1
ATOM 853 O O . LEU A 1 106 ? -9.230 1.061 -0.776 1.00 97.31 106 LEU A O 1
ATOM 857 N N . GLU A 1 107 ? -10.780 2.681 -0.626 1.00 95.19 107 GLU A N 1
ATOM 858 C CA . GLU A 1 107 ? -11.727 2.065 -1.566 1.00 95.19 107 GLU A CA 1
ATOM 859 C C . GLU A 1 107 ? -11.155 1.912 -2.977 1.00 95.19 107 GLU A C 1
ATOM 861 O O . GLU A 1 107 ? -11.476 0.946 -3.665 1.00 95.19 107 GLU A O 1
ATOM 866 N N . ASP A 1 108 ? -10.289 2.832 -3.397 1.00 95.31 108 ASP A N 1
ATOM 867 C CA . ASP A 1 108 ? -9.649 2.791 -4.707 1.00 95.31 108 ASP A CA 1
ATOM 868 C C . ASP A 1 108 ? -8.364 1.966 -4.665 1.00 95.31 108 ASP A C 1
ATOM 870 O O . ASP A 1 108 ? -8.136 1.163 -5.568 1.00 95.31 108 ASP A O 1
ATOM 874 N N . LEU A 1 109 ? -7.591 2.053 -3.574 1.00 95.94 109 LEU A N 1
ATOM 875 C CA . LEU A 1 109 ? -6.422 1.196 -3.369 1.00 95.94 109 LEU A CA 1
ATOM 876 C C . LEU A 1 109 ? -6.798 -0.284 -3.474 1.00 95.94 109 LEU A C 1
ATOM 878 O O . LEU A 1 109 ? -6.123 -1.037 -4.166 1.00 95.94 109 LEU A O 1
ATOM 882 N N . VAL A 1 110 ? -7.890 -0.705 -2.829 1.00 94.12 110 VAL A N 1
ATOM 883 C CA . VAL A 1 110 ? -8.337 -2.107 -2.855 1.00 94.12 110 VAL A CA 1
ATOM 884 C C . VAL A 1 110 ? -8.722 -2.576 -4.257 1.00 94.12 110 VAL A C 1
ATOM 886 O O . VAL A 1 110 ? -8.491 -3.738 -4.578 1.00 94.12 110 VAL A O 1
ATOM 889 N N . LYS A 1 111 ? -9.240 -1.689 -5.115 1.00 92.81 111 LYS A N 1
ATOM 890 C CA . LYS A 1 111 ? -9.499 -2.014 -6.529 1.00 92.81 111 LYS A CA 1
ATOM 891 C C . LYS A 1 111 ? -8.204 -2.194 -7.319 1.00 92.81 111 LYS A C 1
ATOM 893 O O . LYS A 1 111 ? -8.207 -2.905 -8.319 1.00 92.81 111 LYS A O 1
ATOM 898 N N . TRP A 1 112 ? -7.123 -1.536 -6.899 1.00 94.44 112 TRP A N 1
ATOM 899 C CA . TRP A 1 112 ? -5.813 -1.673 -7.529 1.00 94.44 112 TRP A CA 1
ATOM 900 C C . TRP A 1 112 ? -5.085 -2.939 -7.091 1.00 94.44 112 TRP A C 1
ATOM 902 O O . TRP A 1 112 ? -4.311 -3.468 -7.885 1.00 94.44 112 TRP A O 1
ATOM 912 N N . VAL A 1 113 ? -5.305 -3.424 -5.861 1.00 92.94 113 VAL A N 1
ATOM 913 C CA . VAL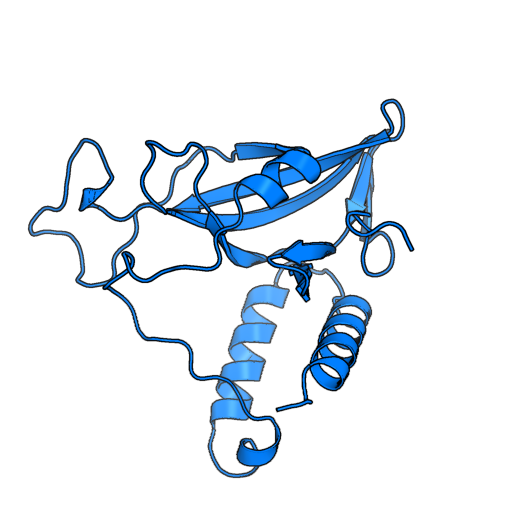 A 1 113 ? -4.644 -4.635 -5.348 1.00 92.94 113 VAL A CA 1
ATOM 914 C C . VAL A 1 113 ? -4.922 -5.817 -6.276 1.00 92.94 113 VAL A C 1
ATOM 916 O O . VAL A 1 113 ? -6.072 -6.167 -6.536 1.00 92.94 113 VAL A O 1
ATOM 919 N N . HIS A 1 114 ? -3.854 -6.464 -6.738 1.00 87.31 114 HIS A N 1
ATOM 920 C CA . HIS A 1 114 ? -3.927 -7.588 -7.664 1.00 87.31 114 HIS A CA 1
ATOM 921 C C . HIS A 1 114 ? -3.326 -8.848 -7.027 1.00 87.31 114 HIS A C 1
ATOM 923 O O . HIS A 1 114 ? -2.241 -8.818 -6.449 1.00 87.31 114 HIS A O 1
ATOM 929 N N . SER A 1 115 ? -4.048 -9.963 -7.115 1.00 81.50 115 SER A N 1
ATOM 930 C CA . SER A 1 115 ? -3.671 -11.286 -6.589 1.00 81.50 115 SER A CA 1
ATOM 931 C C . SER A 1 115 ? -2.854 -12.110 -7.585 1.00 81.50 115 SER A C 1
ATOM 933 O O . SER A 1 115 ? -1.992 -12.882 -7.176 1.00 81.50 115 SER A O 1
ATOM 935 N N . ASP A 1 116 ? -3.125 -11.958 -8.883 1.00 79.06 116 ASP A N 1
ATOM 936 C CA . ASP A 1 116 ? -2.433 -12.679 -9.948 1.00 79.06 116 ASP A CA 1
ATOM 937 C C . ASP A 1 116 ? -1.140 -11.954 -10.345 1.00 79.06 116 ASP A C 1
ATOM 939 O O . ASP A 1 116 ? -1.148 -10.835 -10.857 1.00 79.06 116 ASP A O 1
ATOM 943 N N . PHE A 1 117 ? -0.018 -12.618 -10.097 1.00 74.62 117 PHE A N 1
ATOM 944 C CA . PHE A 1 117 ? 1.333 -12.149 -10.392 1.00 74.62 117 PHE A CA 1
ATOM 945 C C . PHE A 1 117 ? 2.008 -12.996 -11.481 1.00 74.62 117 PHE A C 1
ATOM 947 O O . PHE A 1 117 ? 3.221 -12.951 -11.624 1.00 74.62 117 PHE A O 1
ATOM 954 N N . SER A 1 118 ? 1.252 -13.743 -12.295 1.00 72.56 118 SER A N 1
ATOM 955 C CA . SER A 1 118 ? 1.789 -14.586 -13.383 1.00 72.56 118 SER A CA 1
ATOM 956 C C . SER A 1 118 ? 2.654 -13.831 -14.405 1.00 72.56 118 SER A C 1
ATOM 958 O O . SER A 1 118 ? 3.493 -14.424 -15.090 1.00 72.56 118 SER A O 1
ATOM 960 N N . LYS A 1 119 ? 2.461 -12.512 -14.514 1.00 70.12 119 LYS A N 1
ATOM 961 C CA . LYS A 1 119 ? 3.266 -11.621 -15.361 1.00 70.12 119 LYS A CA 1
ATOM 962 C C . LYS A 1 119 ? 4.554 -11.135 -14.690 1.00 70.12 119 LYS A C 1
ATOM 964 O O . LYS A 1 119 ? 5.463 -10.726 -15.403 1.00 70.12 119 LYS A O 1
ATOM 969 N N . TRP A 1 120 ? 4.649 -11.208 -13.364 1.00 80.44 120 TRP A N 1
ATOM 970 C CA . TRP A 1 120 ? 5.855 -10.877 -12.613 1.00 80.44 120 TRP A CA 1
ATOM 971 C C . TRP A 1 120 ? 6.785 -12.094 -12.596 1.00 80.44 120 TRP A C 1
ATOM 973 O O . TRP A 1 120 ? 6.548 -13.062 -11.876 1.00 80.44 120 TRP A O 1
ATOM 983 N N . ARG A 1 121 ? 7.807 -12.082 -13.458 1.00 74.12 121 ARG A N 1
ATOM 984 C CA . ARG A 1 121 ? 8.669 -13.252 -13.725 1.00 74.12 121 ARG A CA 1
ATOM 985 C C . ARG A 1 121 ? 10.054 -13.186 -13.083 1.00 74.12 121 ARG A C 1
ATOM 987 O O . ARG A 1 121 ? 10.844 -14.098 -13.296 1.00 74.12 121 ARG A O 1
ATOM 994 N N . CYS A 1 122 ? 10.345 -12.129 -12.336 1.00 72.31 122 CYS A N 1
ATOM 995 C CA . CYS A 1 122 ? 11.628 -11.910 -11.673 1.00 72.31 122 CYS A CA 1
ATOM 996 C C . CYS A 1 122 ? 11.473 -11.913 -10.147 1.00 72.31 122 CYS A C 1
ATOM 998 O O . CYS A 1 122 ? 10.374 -11.742 -9.608 1.00 72.31 122 CYS A O 1
ATOM 1000 N N . GLY A 1 123 ? 12.582 -12.101 -9.442 1.00 73.88 123 GLY A N 1
ATOM 1001 C CA . GLY A 1 123 ? 12.624 -12.270 -8.000 1.00 73.88 123 GLY A CA 1
ATOM 1002 C C . GLY A 1 123 ? 12.301 -13.691 -7.535 1.00 73.88 123 GLY A C 1
ATOM 1003 O O . GLY A 1 123 ? 11.742 -14.530 -8.245 1.00 73.88 123 GLY A O 1
ATOM 1004 N N . LEU A 1 124 ? 12.659 -13.966 -6.283 1.00 65.62 124 LEU A N 1
ATOM 1005 C CA . LEU A 1 124 ? 12.397 -15.251 -5.643 1.00 65.62 124 LEU A CA 1
ATOM 1006 C C . LEU A 1 124 ? 10.967 -15.302 -5.103 1.00 65.62 124 LEU A C 1
ATOM 1008 O O . LEU A 1 124 ? 10.523 -14.407 -4.381 1.00 65.62 124 LEU A O 1
ATOM 1012 N N . GLN A 1 125 ? 10.261 -16.399 -5.384 1.00 65.38 125 GLN A N 1
ATOM 1013 C CA . GLN A 1 125 ? 8.961 -16.638 -4.772 1.00 65.38 125 GLN A CA 1
ATOM 1014 C C . GLN A 1 125 ? 9.127 -16.772 -3.254 1.00 65.38 125 GLN A C 1
ATOM 1016 O O . GLN A 1 125 ? 9.834 -17.655 -2.761 1.00 65.38 125 GLN A O 1
ATOM 1021 N N . ALA A 1 126 ? 8.436 -15.918 -2.500 1.00 60.03 126 ALA A N 1
ATOM 1022 C CA . ALA A 1 126 ? 8.363 -16.062 -1.057 1.00 60.03 126 ALA A CA 1
ATOM 1023 C C . ALA A 1 126 ? 7.645 -17.381 -0.722 1.00 60.03 126 ALA A C 1
ATOM 1025 O O . ALA A 1 126 ? 6.447 -17.538 -0.967 1.00 60.03 126 ALA A O 1
ATOM 1026 N N . GLY A 1 127 ? 8.383 -18.355 -0.183 1.00 51.59 127 GLY A N 1
ATOM 1027 C CA . GLY A 1 127 ? 7.802 -19.611 0.280 1.00 51.59 127 GLY A CA 1
ATOM 1028 C C . GLY A 1 127 ? 6.767 -19.361 1.381 1.00 51.59 127 GLY A C 1
ATOM 1029 O O . GLY A 1 127 ? 7.002 -18.566 2.293 1.00 51.59 127 GLY A O 1
ATOM 1030 N N . SER A 1 128 ? 5.622 -20.048 1.318 1.00 46.03 128 SER A N 1
ATOM 1031 C CA . SER A 1 128 ? 4.630 -20.001 2.397 1.00 46.03 128 SER A CA 1
ATOM 1032 C C . SER A 1 128 ? 5.246 -20.578 3.671 1.00 46.03 128 SER A C 1
ATOM 1034 O O . SER A 1 128 ? 5.584 -21.762 3.743 1.00 46.03 128 SER A O 1
ATOM 1036 N N . LEU A 1 129 ? 5.433 -19.725 4.674 1.00 46.47 129 LEU A N 1
ATOM 1037 C CA . LEU A 1 129 ? 6.008 -20.101 5.958 1.00 46.47 129 LEU A CA 1
ATOM 1038 C C . LEU A 1 129 ? 4.980 -20.916 6.746 1.00 46.47 129 LEU A C 1
ATOM 1040 O O . LEU A 1 129 ? 4.213 -20.378 7.546 1.00 46.47 129 LEU A O 1
ATOM 1044 N N . LYS A 1 130 ? 4.969 -22.237 6.545 1.00 43.47 130 LYS A N 1
ATOM 1045 C CA . LYS A 1 130 ? 4.298 -23.144 7.479 1.00 43.47 130 LYS A CA 1
ATOM 1046 C C . LYS A 1 130 ? 4.963 -22.979 8.842 1.00 43.47 130 LYS A C 1
ATOM 1048 O O . LYS A 1 130 ? 6.145 -23.279 9.010 1.00 43.47 130 LYS A O 1
ATOM 1053 N N . THR A 1 131 ? 4.196 -22.487 9.815 1.00 44.00 131 THR A N 1
ATOM 1054 C CA . THR A 1 131 ? 4.691 -22.179 11.169 1.00 44.00 131 THR A CA 1
ATOM 1055 C C . THR A 1 131 ? 5.273 -23.425 11.856 1.00 44.00 131 THR A C 1
ATOM 1057 O O . THR A 1 131 ? 6.178 -23.328 12.677 1.00 44.00 131 THR A O 1
ATOM 1060 N N . GLU A 1 132 ? 4.829 -24.608 11.436 1.00 44.84 132 GLU A N 1
ATOM 1061 C CA . GLU A 1 132 ? 5.240 -25.920 11.942 1.00 44.84 132 GLU A CA 1
ATOM 1062 C C . GLU A 1 132 ? 6.666 -26.332 11.521 1.00 44.84 132 GLU A C 1
ATOM 1064 O O . GLU A 1 132 ? 7.310 -27.121 12.209 1.00 44.84 132 GLU A O 1
ATOM 1069 N N . ALA A 1 133 ? 7.216 -25.769 10.436 1.00 41.09 133 ALA A N 1
ATOM 1070 C CA . ALA A 1 133 ? 8.572 -26.081 9.965 1.00 41.09 133 ALA A CA 1
ATOM 1071 C C . ALA A 1 133 ? 9.671 -25.198 10.604 1.00 41.09 133 ALA A C 1
ATOM 1073 O O . ALA A 1 133 ? 10.860 -25.495 10.474 1.00 41.09 133 ALA A O 1
ATOM 1074 N N . LEU A 1 134 ? 9.290 -24.143 11.338 1.00 44.12 134 LEU A N 1
ATOM 1075 C CA . LEU A 1 134 ? 10.191 -23.126 11.913 1.00 44.12 134 LEU A CA 1
ATOM 1076 C C . LEU A 1 134 ? 11.059 -23.614 13.085 1.00 44.12 134 LEU A C 1
ATOM 1078 O O . LEU A 1 134 ? 11.871 -22.845 13.600 1.00 44.12 134 LEU A O 1
ATOM 1082 N N . ALA A 1 135 ? 10.899 -24.860 13.532 1.00 47.19 135 ALA A N 1
ATOM 1083 C CA . ALA A 1 135 ? 11.669 -25.399 14.649 1.00 47.19 135 ALA A CA 1
ATOM 1084 C C . ALA A 1 135 ? 13.100 -25.824 14.269 1.00 47.19 135 ALA A C 1
ATOM 1086 O O . ALA A 1 135 ? 13.902 -26.045 15.171 1.00 47.19 135 ALA A O 1
ATOM 1087 N N . ARG A 1 136 ? 13.435 -25.964 12.972 1.00 46.22 136 ARG A N 1
ATOM 1088 C CA . ARG A 1 136 ? 14.669 -26.670 12.571 1.00 46.22 136 ARG A CA 1
ATOM 1089 C C . ARG A 1 136 ? 15.744 -25.885 11.826 1.00 46.22 136 ARG A C 1
ATOM 1091 O O . ARG A 1 136 ? 16.864 -26.362 11.832 1.00 46.22 136 ARG A O 1
ATOM 1098 N N . ASN A 1 137 ? 15.484 -24.710 11.252 1.00 46.72 137 ASN A N 1
ATOM 1099 C CA . ASN A 1 137 ? 16.512 -23.964 10.508 1.00 46.72 137 ASN A CA 1
ATOM 1100 C C . ASN A 1 137 ? 16.412 -22.453 10.768 1.00 46.72 137 ASN A C 1
ATOM 1102 O O . ASN A 1 137 ? 15.312 -21.945 10.985 1.00 46.72 137 ASN A O 1
ATOM 1106 N N . GLY A 1 138 ? 17.540 -21.729 10.697 1.00 52.00 138 GLY A N 1
ATOM 1107 C CA . GLY A 1 138 ? 17.724 -20.279 10.955 1.00 52.00 138 GLY A CA 1
ATOM 1108 C C . GLY A 1 138 ? 16.813 -19.289 10.197 1.00 52.00 138 GLY A C 1
ATOM 1109 O O . GLY A 1 138 ? 16.976 -18.076 10.293 1.00 52.00 138 GLY A O 1
ATOM 1110 N N . GLN A 1 139 ? 15.792 -19.780 9.498 1.00 52.56 139 GLN A N 1
ATOM 1111 C CA . GLN A 1 139 ? 14.678 -19.022 8.930 1.00 52.56 139 GLN A CA 1
ATOM 1112 C C . GLN A 1 139 ? 13.881 -18.245 9.989 1.00 52.56 139 GLN A C 1
ATOM 1114 O O . GLN A 1 139 ? 13.364 -17.172 9.690 1.00 52.56 139 GLN A O 1
ATOM 1119 N N . LYS A 1 140 ? 13.812 -18.731 11.237 1.00 52.06 140 LYS A N 1
ATOM 1120 C CA . LYS A 1 140 ? 13.163 -18.000 12.341 1.00 52.06 140 LYS A CA 1
ATOM 1121 C C . LYS A 1 140 ? 13.881 -16.684 12.654 1.00 52.06 140 LYS A C 1
ATOM 1123 O O . LYS A 1 140 ? 13.223 -15.675 12.894 1.00 52.06 140 LYS A O 1
ATOM 1128 N N . GLU A 1 141 ? 15.211 -16.675 12.601 1.00 49.81 141 GLU A N 1
ATOM 1129 C CA . GLU A 1 141 ? 16.020 -15.469 12.796 1.00 49.81 141 GLU A CA 1
ATOM 1130 C C . GLU A 1 141 ? 15.947 -14.532 11.591 1.00 49.81 141 GLU A C 1
ATOM 1132 O O . GLU A 1 141 ? 15.830 -13.328 11.785 1.00 49.81 141 GLU A O 1
ATOM 1137 N N . ALA A 1 142 ? 15.935 -15.054 10.359 1.00 51.62 142 ALA A N 1
ATOM 1138 C CA . ALA A 1 142 ? 15.729 -14.245 9.154 1.00 51.62 142 ALA A CA 1
ATOM 1139 C C . ALA A 1 142 ? 14.343 -13.570 9.140 1.00 51.62 142 ALA A C 1
ATOM 1141 O O . ALA A 1 142 ? 14.233 -12.391 8.818 1.00 51.62 142 ALA A O 1
ATOM 1142 N N . LEU A 1 143 ? 13.297 -14.279 9.580 1.00 53.16 143 LEU A N 1
ATOM 1143 C CA . LEU A 1 143 ? 11.947 -13.736 9.752 1.00 53.16 143 LEU A CA 1
ATOM 1144 C C . LEU A 1 143 ? 11.892 -12.662 10.845 1.00 53.16 143 LEU A C 1
ATOM 1146 O O . LEU A 1 143 ? 11.244 -11.632 10.674 1.00 53.16 143 LEU A O 1
ATOM 1150 N N . LEU A 1 144 ? 12.549 -12.908 11.982 1.00 50.88 144 LEU A N 1
ATOM 1151 C CA . LEU A 1 144 ? 12.646 -11.941 13.074 1.00 50.88 144 LEU A CA 1
ATOM 1152 C C . LEU A 1 144 ? 13.437 -10.704 12.645 1.00 50.88 144 LEU A C 1
ATOM 1154 O O . LEU A 1 144 ? 13.007 -9.605 12.966 1.00 50.88 144 LEU A O 1
ATOM 1158 N N . LYS A 1 145 ? 14.516 -10.865 11.871 1.00 52.09 145 LYS A N 1
ATOM 1159 C CA . LYS A 1 145 ? 15.306 -9.765 11.303 1.00 52.09 145 LYS A CA 1
ATOM 1160 C C . LYS A 1 145 ? 14.531 -8.975 10.251 1.00 52.09 145 LYS A C 1
ATOM 1162 O O . LYS A 1 145 ? 14.533 -7.757 10.336 1.00 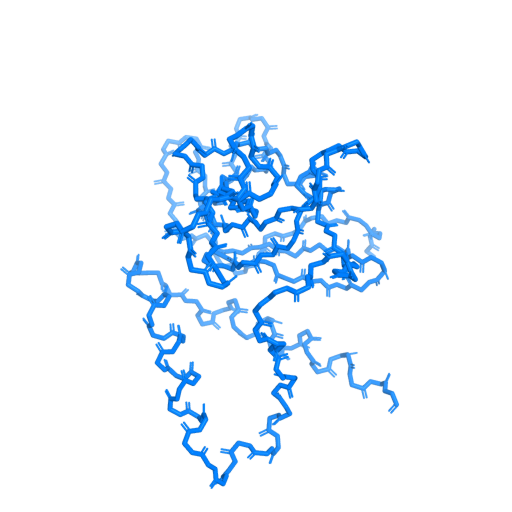52.09 145 LYS A O 1
ATOM 1167 N N . TYR A 1 146 ? 13.812 -9.632 9.337 1.00 54.09 146 TYR A N 1
ATOM 1168 C CA . TYR A 1 146 ? 12.920 -8.970 8.373 1.00 54.09 146 TYR A CA 1
ATOM 1169 C C . TYR A 1 146 ? 11.806 -8.184 9.082 1.00 54.09 146 TYR A C 1
ATOM 1171 O O . TYR A 1 146 ? 11.543 -7.024 8.776 1.00 54.09 146 TYR A O 1
ATOM 1179 N N . ARG A 1 147 ? 11.196 -8.782 10.114 1.00 53.75 147 ARG A N 1
ATOM 1180 C CA . ARG A 1 147 ? 10.220 -8.089 10.964 1.00 53.75 147 ARG A CA 1
ATOM 1181 C C . ARG A 1 147 ? 10.855 -6.935 11.744 1.00 53.75 147 ARG A C 1
ATOM 1183 O O . ARG A 1 147 ? 10.236 -5.887 11.867 1.00 53.75 147 ARG A O 1
ATOM 1190 N N . GLN A 1 148 ? 12.076 -7.092 12.253 1.00 51.50 148 GLN A N 1
ATOM 1191 C CA . GLN A 1 148 ? 12.817 -6.037 12.956 1.00 51.50 148 GLN A CA 1
ATOM 1192 C C . GLN A 1 148 ? 13.262 -4.904 12.025 1.00 51.50 148 GLN A C 1
ATOM 1194 O O . GLN A 1 148 ? 13.221 -3.752 12.442 1.00 51.50 148 GLN A O 1
ATOM 1199 N N . SER A 1 149 ? 13.596 -5.175 10.762 1.00 49.47 149 SER A N 1
ATOM 1200 C CA . SER A 1 149 ? 13.962 -4.129 9.800 1.00 49.47 149 SER A CA 1
ATOM 1201 C C . SER A 1 149 ? 12.768 -3.255 9.409 1.00 49.47 149 SER A C 1
ATOM 1203 O O . SER A 1 149 ? 12.937 -2.055 9.222 1.00 49.47 149 SER A O 1
ATOM 1205 N N . THR A 1 150 ? 11.547 -3.808 9.389 1.00 49.47 150 THR A N 1
ATOM 1206 C CA . THR A 1 150 ? 10.303 -3.020 9.251 1.00 49.47 150 THR A CA 1
ATOM 1207 C C . THR A 1 150 ? 9.915 -2.238 10.523 1.00 49.47 150 THR A C 1
ATOM 1209 O O . THR A 1 150 ? 9.027 -1.389 10.479 1.00 49.47 150 THR A O 1
ATOM 1212 N N . LEU A 1 151 ? 10.573 -2.487 11.668 1.00 51.12 151 LEU A N 1
ATOM 1213 C CA . LEU A 1 151 ? 10.251 -1.895 12.981 1.00 51.12 151 LEU A CA 1
ATOM 1214 C C . LEU A 1 151 ? 11.059 -0.632 13.339 1.00 51.12 151 LEU A C 1
ATOM 1216 O O . LEU A 1 151 ? 10.856 -0.076 14.417 1.00 51.12 151 LEU A O 1
ATOM 1220 N N . ASN A 1 152 ? 11.893 -0.102 12.438 1.00 51.38 152 ASN A N 1
ATOM 1221 C CA . ASN A 1 152 ? 12.581 1.185 12.653 1.00 51.38 152 ASN A CA 1
ATOM 1222 C C . ASN A 1 152 ? 11.630 2.406 12.676 1.00 51.38 152 ASN A C 1
ATOM 1224 O O . ASN A 1 152 ? 12.080 3.541 12.797 1.00 51.38 152 ASN A O 1
ATOM 1228 N N . SER A 1 153 ? 10.314 2.192 12.576 1.00 61.44 153 SER A N 1
ATOM 1229 C CA . SER A 1 153 ? 9.285 3.237 12.573 1.00 61.44 153 SER A CA 1
ATOM 1230 C C . SER A 1 153 ? 8.912 3.772 13.963 1.00 61.44 153 SER A C 1
ATOM 1232 O O . SER A 1 153 ? 8.137 4.718 14.055 1.00 61.44 153 SER A O 1
ATOM 1234 N N . GLY A 1 154 ? 9.401 3.166 15.055 1.00 74.94 154 GLY A N 1
ATOM 1235 C CA . GLY A 1 154 ? 8.969 3.506 16.422 1.00 74.94 154 GLY A CA 1
ATOM 1236 C C . GLY A 1 154 ? 7.517 3.104 16.736 1.00 74.94 154 GLY A C 1
ATOM 1237 O O . GLY A 1 154 ? 7.027 3.353 17.838 1.00 74.94 154 GLY A O 1
ATOM 1238 N N . LEU A 1 155 ? 6.824 2.457 15.791 1.00 84.25 155 LEU A N 1
ATOM 1239 C CA . LEU A 1 155 ? 5.437 2.023 15.924 1.00 84.25 155 LEU A CA 1
ATOM 1240 C C . LEU A 1 155 ? 5.352 0.605 16.506 1.00 84.25 155 LEU A C 1
ATOM 1242 O O . LEU A 1 155 ? 6.095 -0.303 16.136 1.00 84.25 155 LEU A O 1
ATOM 1246 N N . ASN A 1 156 ? 4.386 0.387 17.399 1.00 87.44 156 ASN A N 1
ATOM 1247 C CA . ASN A 1 156 ? 4.105 -0.927 17.975 1.00 87.44 156 ASN A CA 1
ATOM 1248 C C . ASN A 1 156 ? 3.046 -1.670 17.143 1.00 87.44 156 ASN A C 1
ATOM 1250 O O . ASN A 1 156 ? 1.884 -1.274 17.151 1.00 87.44 156 ASN A O 1
ATOM 1254 N N . PHE A 1 157 ? 3.432 -2.770 16.488 1.00 88.12 157 PHE A N 1
ATOM 1255 C CA . PHE A 1 157 ? 2.558 -3.599 15.638 1.00 88.12 157 PHE A CA 1
ATOM 1256 C C . PHE A 1 157 ? 1.973 -4.844 16.332 1.00 88.12 157 PHE A C 1
ATOM 1258 O O . PHE A 1 157 ? 1.425 -5.713 15.658 1.00 88.12 157 PHE A O 1
ATOM 1265 N N . LYS A 1 158 ? 2.096 -4.996 17.659 1.00 88.50 158 LYS A N 1
ATOM 1266 C CA . LYS A 1 158 ? 1.654 -6.221 18.361 1.00 88.50 158 LYS A CA 1
ATOM 1267 C C . LYS A 1 158 ? 0.178 -6.561 18.125 1.00 88.50 158 LYS A C 1
ATOM 1269 O O . LYS A 1 158 ? -0.150 -7.730 17.952 1.00 88.50 158 LYS A O 1
ATOM 1274 N N . ASP A 1 159 ? -0.686 -5.552 18.109 1.00 89.81 159 ASP A N 1
ATOM 1275 C CA . ASP A 1 159 ? -2.115 -5.680 17.809 1.00 89.81 159 ASP A CA 1
ATOM 1276 C C . ASP A 1 159 ? -2.357 -6.136 16.362 1.00 89.81 159 ASP A C 1
ATOM 1278 O O . ASP A 1 159 ? -3.023 -7.140 16.144 1.00 89.81 159 ASP A O 1
ATOM 1282 N N . VAL A 1 160 ? -1.725 -5.489 15.382 1.00 89.38 160 VAL A N 1
ATOM 1283 C CA . VAL A 1 160 ? -1.819 -5.854 13.959 1.00 89.38 160 VAL A CA 1
ATOM 1284 C C . VAL A 1 160 ? -1.325 -7.281 13.715 1.00 89.38 160 VAL A C 1
ATOM 1286 O O . VAL A 1 160 ? -1.935 -8.035 12.962 1.00 89.38 160 VAL A O 1
ATOM 1289 N N . LEU A 1 161 ? -0.220 -7.675 14.353 1.00 87.81 161 LEU A N 1
ATOM 1290 C CA . LEU A 1 161 ? 0.342 -9.019 14.220 1.00 87.81 161 LEU A CA 1
ATOM 1291 C C . LEU A 1 161 ? -0.572 -10.089 14.818 1.00 87.81 161 LEU A C 1
ATOM 1293 O O . LEU A 1 161 ? -0.656 -11.183 14.261 1.00 87.81 161 LEU A O 1
ATOM 1297 N N . LYS A 1 162 ? -1.253 -9.781 15.927 1.00 88.56 162 LYS A N 1
ATOM 1298 C CA . LYS A 1 162 ? -2.258 -10.668 16.515 1.00 88.56 162 LYS A CA 1
ATOM 1299 C C . LYS A 1 162 ? -3.419 -10.879 15.542 1.00 88.56 162 LYS A C 1
ATOM 1301 O O . LYS A 1 162 ? -3.731 -12.022 15.233 1.00 88.56 162 LYS A O 1
ATOM 1306 N N . GLU A 1 163 ? -3.963 -9.799 14.987 1.00 89.44 163 GLU A N 1
ATOM 1307 C CA . GLU A 1 163 ? -5.063 -9.856 14.014 1.00 89.44 163 GLU A CA 1
ATOM 1308 C C . GLU A 1 163 ? -4.661 -10.612 12.737 1.00 89.44 163 GLU A C 1
ATOM 1310 O O . GLU A 1 163 ? -5.380 -11.500 12.283 1.00 89.44 163 GLU A O 1
ATOM 1315 N N . LYS A 1 164 ? -3.455 -10.367 12.199 1.00 85.94 164 LYS A N 1
ATOM 1316 C CA . LYS A 1 164 ? -2.899 -11.146 11.075 1.00 85.94 164 LYS A CA 1
ATOM 1317 C C . LYS A 1 164 ? -2.788 -12.641 11.406 1.00 85.94 164 LYS A C 1
ATOM 1319 O O . LYS A 1 164 ? -3.077 -13.477 10.550 1.00 85.94 164 LYS A O 1
ATOM 1324 N N . ALA A 1 165 ? -2.361 -12.993 12.622 1.00 82.94 165 ALA A N 1
ATOM 1325 C CA . ALA A 1 165 ? -2.246 -14.386 13.050 1.00 82.94 165 ALA A CA 1
ATOM 1326 C C . ALA A 1 165 ? -3.616 -15.057 13.207 1.00 82.94 165 ALA A C 1
ATOM 1328 O O . ALA A 1 165 ? -3.782 -16.199 12.781 1.00 82.94 165 ALA A O 1
ATOM 1329 N N . ASP A 1 166 ? -4.593 -14.357 13.777 1.00 83.62 166 ASP A N 1
ATOM 1330 C CA . ASP A 1 166 ? -5.950 -14.872 13.935 1.00 83.62 166 ASP A CA 1
ATOM 1331 C C . ASP A 1 166 ? -6.621 -15.052 12.567 1.00 83.62 166 ASP A C 1
ATOM 1333 O O . ASP A 1 166 ? -7.156 -16.125 12.295 1.00 83.62 166 ASP A O 1
ATOM 1337 N N . LEU A 1 167 ? -6.445 -14.107 11.638 1.00 83.06 167 LEU A N 1
ATOM 1338 C CA . LEU A 1 167 ? -6.889 -14.243 10.248 1.00 83.06 167 LEU A CA 1
ATOM 1339 C C . LEU A 1 167 ? -6.260 -15.447 9.527 1.00 83.06 167 LEU A C 1
ATOM 1341 O O . LEU A 1 167 ? -6.915 -16.127 8.737 1.00 83.06 167 LEU A O 1
ATOM 1345 N N . GLY A 1 168 ? -4.983 -15.726 9.799 1.00 71.38 168 GLY A N 1
AT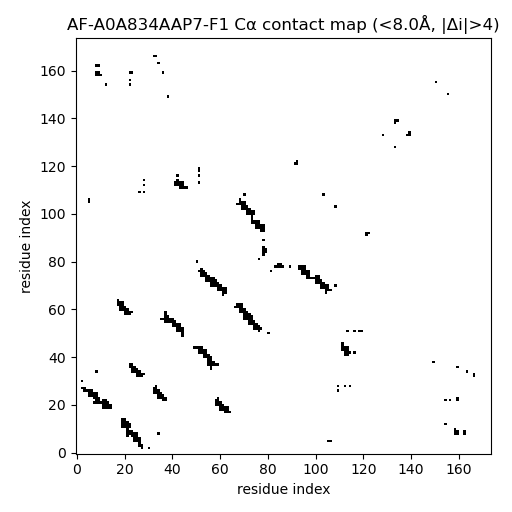OM 1346 C CA . GLY A 1 168 ? -4.268 -16.881 9.255 1.00 71.38 168 GLY A CA 1
ATOM 1347 C C . GLY A 1 168 ? -4.830 -18.224 9.731 1.00 71.38 168 GLY A C 1
ATOM 1348 O O . GLY A 1 168 ? -4.874 -19.170 8.948 1.00 71.38 168 GLY A O 1
ATOM 1349 N N . LYS A 1 169 ? -5.320 -18.306 10.976 1.00 57.31 169 LYS A N 1
ATOM 1350 C CA . LYS A 1 169 ? -5.918 -19.532 11.539 1.00 57.31 169 LYS A CA 1
ATOM 1351 C C . LYS A 1 169 ? -7.240 -19.905 10.865 1.00 57.31 169 LYS A C 1
ATOM 1353 O O . LYS A 1 169 ? -7.506 -21.087 10.687 1.00 57.31 169 LYS A O 1
ATOM 1358 N N . TYR A 1 170 ? -8.035 -18.922 10.436 1.00 45.38 170 TYR A N 1
ATOM 1359 C CA . TYR A 1 170 ? -9.309 -19.162 9.739 1.00 45.38 170 TYR A CA 1
ATOM 1360 C C . TYR A 1 170 ? -9.149 -19.560 8.262 1.00 45.38 170 TYR A C 1
ATOM 1362 O O . TYR A 1 170 ? -10.117 -19.975 7.633 1.00 45.38 170 TYR A O 1
ATOM 1370 N N . ASN A 1 171 ? -7.935 -19.473 7.705 1.00 43.97 171 ASN A N 1
ATOM 1371 C CA . ASN A 1 171 ? -7.626 -19.875 6.328 1.00 43.97 171 ASN A CA 1
ATOM 1372 C C . ASN A 1 171 ? -7.043 -21.305 6.223 1.00 43.97 171 ASN A C 1
ATOM 1374 O O . ASN A 1 171 ? -6.563 -21.686 5.158 1.00 43.97 171 ASN A O 1
ATOM 1378 N N . LEU A 1 172 ? -7.071 -22.095 7.308 1.00 30.77 172 LEU A N 1
ATOM 1379 C CA . LEU A 1 172 ? -6.519 -23.461 7.367 1.00 30.77 172 LEU A CA 1
ATOM 1380 C C . LEU A 1 172 ? -7.489 -24.575 6.932 1.00 30.77 172 LEU A C 1
ATOM 1382 O O . LEU A 1 172 ? -7.187 -25.747 7.130 1.00 30.77 172 LEU A O 1
ATOM 1386 N N . HIS A 1 173 ? -8.619 -24.252 6.301 1.00 27.44 173 HIS A N 1
ATOM 1387 C CA . HIS A 1 173 ? -9.428 -25.269 5.627 1.00 27.44 173 HIS A CA 1
ATOM 1388 C C . HIS A 1 173 ? -8.950 -25.450 4.181 1.00 27.44 173 HIS A C 1
ATOM 1390 O O . HIS A 1 173 ? -9.434 -24.781 3.269 1.00 27.44 173 HIS A O 1
ATOM 1396 N N . PHE A 1 174 ? -7.9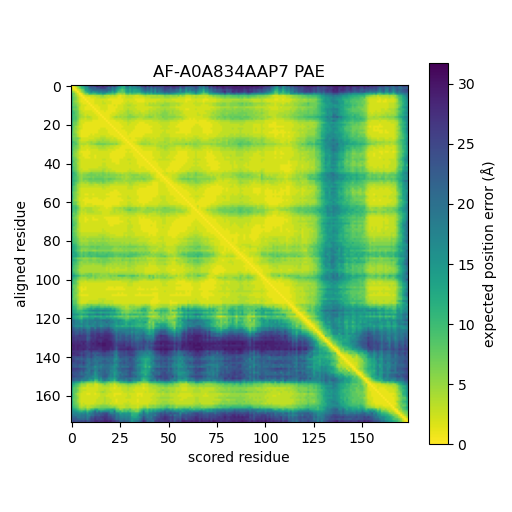88 -26.356 4.006 1.00 27.80 174 PHE A N 1
ATOM 1397 C CA . PHE A 1 174 ? -7.808 -27.138 2.784 1.00 27.80 174 PHE A CA 1
ATOM 1398 C C . PHE A 1 174 ? -7.835 -28.614 3.161 1.00 27.80 174 PHE A C 1
ATOM 1400 O O . PHE A 1 174 ? -7.063 -28.986 4.074 1.00 27.80 174 PHE A O 1
#

Nearest PDB structures (foldseek):
  6vil-assembly4_D  TM=7.278E-01  e=9.326E-06  Mus musculus
  4dow-assembly2_B  TM=7.695E-01  e=1.576E-04  Mus musculus
  5znp-assembly2_B  TM=6.572E-01  e=8.104E-05  Populus trichocarpa
  5znr-assembly2_B  TM=5.962E-01  e=2.456E-04  Populus trichocarpa
  5hh7-assembly1_A  TM=6.768E-01  e=2.384E-03  Arabidopsis thaliana

Secondary structure (DSSP, 8-state):
--TT--EE-S---EEETTEEE-SEEEEEETTEEEEEETT-EEEE-SSTTSPPEEEEEEEEEEETTTTEEEEEEEEEE-GGGSTT---TTS-TT--EEEEEEEEEEHHHHHHHB----TT--SS-------GGGTTSSTHHHHHHHHHHHTTTTS---HHHHHHHHHHHHTT---

Foldseek 3Di:
DPQFDKAAFDDFDDDDVQKTWGFWIWGDDPSAIDIDGAQDKAWFDLDPPADIWIWGWHTWIARNVVRFTKTKIKIWADQCRDPNRDDPVDDQQDIDTDPDIDMDTPVSRSVGGDDDCVVVPDDDDDDDPPVVVVPPDCVVVVVVVVVVVSCPPVDDCPRVVVVVVVSVVVPPDD

Sequence (174 aa):
MEPNSLQWVGSPCGLHGPYIFYKAFQFHLEGKPRILSLGDFFFVRCTPKDPICIAELQLLWEERTSRQLLSSSKLYFLPEDTPQGRNSDHGEDEVIAVSEKVIVKLEDLVKWVHSDFSKWRCGLQAGSLKTEALARNGQKEALLKYRQSTLNSGLNFKDVLKEKADLGKYNLHF

InterPro domains:
  IPR043151 Bromo adjacent homology (BAH) domain superfamily [G3DSA:2.30.30.490] (2-167)
  IPR051232 AT-rich Interactive Domain/SWI1 Chromatin Remodeling [PTHR13964] (14-167)

pLDDT: mean 81.79, std 19.22, range [27.44, 98.31]

Organism: NCBI:txid89673